Protein AF-A0A558JEW9-F1 (afdb_monomer_lite)

pLDDT: mean 70.7, std 16.91, range [32.09, 87.88]

Organism: NCBI:txid664683

Radius of gyration: 21.23 Å; chains: 1; bounding box: 57×22×65 Å

Sequence (114 aa):
MCISLLSTKKIASDSWMPLDNKSLIDWQWFSFRLCLFLTTLLTIFLVLFGIETIEIIIAIFSIGVSSTSQLLRLSSARTTMCNLLHPEESEVLDTLDAIGMAGVGTLVVLYLLA

Foldseek 3Di:
DDDDDDDDDDDDDDDCPPPVVVVVVVVVVVLVVVVVVLVVVLVVVCVVVHPVCVLVSLLVSLCVLLVVLVVLVVVVVVVVVPDDDDPVNVVSSVVSNVSSVVSVVVSVVVVVVD

Secondary structure (DSSP, 8-state):
------------------HHHHHHHHHHHHHHHHHHHHHHHHHHHHHHH-GGGHHHHHHHHHHHHHHHHHHHHHHHHHHTTTSPPPHHHHHHHHHHHHHHHHHHHHHHHHHHH-

Structure (mmCIF, N/CA/C/O backbone):
data_AF-A0A558JEW9-F1
#
_entry.id   AF-A0A558JEW9-F1
#
loop_
_atom_site.group_PDB
_atom_site.id
_atom_site.type_symbol
_atom_site.label_atom_id
_atom_site.label_alt_id
_atom_site.label_comp_id
_atom_site.label_asym_id
_atom_site.label_entity_id
_atom_site.label_seq_id
_atom_site.pdbx_PDB_ins_code
_atom_site.Cartn_x
_atom_site.Cartn_y
_atom_site.Cartn_z
_atom_site.occupancy
_atom_site.B_iso_or_equiv
_atom_site.auth_seq_id
_atom_site.auth_comp_id
_atom_site.auth_asym_id
_atom_site.auth_atom_id
_atom_site.pdbx_PDB_model_num
ATOM 1 N N . MET A 1 1 ? 15.780 10.232 -45.456 1.00 32.09 1 MET A N 1
ATOM 2 C CA . MET A 1 1 ? 17.147 9.849 -45.869 1.00 32.09 1 MET A CA 1
ATOM 3 C C . MET A 1 1 ? 18.053 10.070 -44.663 1.00 32.09 1 MET A C 1
ATOM 5 O O . MET A 1 1 ? 18.462 11.195 -44.426 1.00 32.09 1 MET A O 1
ATOM 9 N N . CYS A 1 2 ? 18.243 9.047 -43.824 1.00 39.75 2 CYS A N 1
ATOM 10 C CA . CYS A 1 2 ? 19.050 9.147 -42.603 1.00 39.75 2 CYS A CA 1
ATOM 11 C C . CYS A 1 2 ? 20.376 8.430 -42.838 1.00 39.75 2 CYS A C 1
ATOM 13 O O . CYS A 1 2 ? 20.404 7.254 -43.194 1.00 39.75 2 CYS A O 1
ATOM 15 N N . ILE A 1 3 ? 21.449 9.202 -42.721 1.00 44.09 3 ILE A N 1
ATOM 16 C CA . ILE A 1 3 ? 22.814 8.823 -43.057 1.00 44.09 3 ILE A CA 1
ATOM 17 C C . ILE A 1 3 ? 23.351 7.889 -41.973 1.00 44.09 3 ILE A C 1
ATOM 19 O O . ILE A 1 3 ? 23.258 8.168 -40.780 1.00 44.09 3 ILE A O 1
ATOM 23 N N . SER A 1 4 ? 23.905 6.772 -42.427 1.00 46.03 4 SER A N 1
ATOM 24 C CA . SER A 1 4 ? 24.619 5.770 -41.648 1.00 46.03 4 SER A CA 1
ATOM 25 C C . SER A 1 4 ? 25.889 6.370 -41.038 1.00 46.03 4 SER A C 1
ATOM 27 O O . SER A 1 4 ? 26.732 6.880 -41.775 1.00 46.03 4 SER A O 1
ATOM 29 N N . LEU A 1 5 ? 26.071 6.257 -39.718 1.00 43.50 5 LEU A N 1
ATOM 30 C CA . LEU A 1 5 ? 27.381 6.436 -39.090 1.00 43.50 5 LEU A CA 1
ATOM 31 C C . LEU A 1 5 ? 27.951 5.076 -38.694 1.00 43.50 5 LEU A C 1
ATOM 33 O O . LEU A 1 5 ? 27.456 4.362 -37.826 1.00 43.50 5 LEU A O 1
ATOM 37 N N . LEU A 1 6 ? 28.985 4.740 -39.449 1.00 41.31 6 LEU A N 1
ATOM 38 C CA . LEU A 1 6 ? 29.780 3.535 -39.453 1.00 41.31 6 LEU A CA 1
ATOM 39 C C . LEU A 1 6 ? 30.559 3.371 -38.136 1.00 41.31 6 LEU A C 1
ATOM 41 O O . LEU A 1 6 ? 31.395 4.195 -37.783 1.00 41.31 6 LEU A O 1
ATOM 45 N N . SER A 1 7 ? 30.286 2.264 -37.450 1.00 43.72 7 SER A N 1
ATOM 46 C CA . SER A 1 7 ? 31.253 1.324 -36.865 1.00 43.72 7 SER A CA 1
ATOM 47 C C . SER A 1 7 ? 32.734 1.739 -36.818 1.00 43.72 7 SER A C 1
ATOM 49 O O . SER A 1 7 ? 33.405 1.778 -37.848 1.00 43.72 7 SER A O 1
ATOM 51 N N . THR A 1 8 ? 33.276 1.900 -35.606 1.00 37.66 8 THR A N 1
ATOM 52 C CA . THR A 1 8 ? 34.545 1.313 -35.098 1.00 37.66 8 THR A CA 1
ATOM 53 C C . THR A 1 8 ? 34.680 1.773 -33.635 1.00 37.66 8 THR A C 1
ATOM 55 O O . THR A 1 8 ? 34.585 2.955 -33.359 1.00 37.66 8 THR A O 1
ATOM 58 N N . LYS A 1 9 ? 34.853 0.950 -32.597 1.00 34.53 9 LYS A N 1
ATOM 59 C CA . LYS A 1 9 ? 35.935 -0.012 -32.402 1.00 34.53 9 LYS A CA 1
ATOM 60 C C . LYS A 1 9 ? 35.691 -0.785 -31.091 1.00 34.53 9 LYS A C 1
ATOM 62 O O . LYS A 1 9 ? 35.739 -0.236 -30.000 1.00 34.53 9 LYS A O 1
ATOM 67 N N . LYS A 1 10 ? 35.447 -2.078 -31.270 1.00 42.50 10 LYS A N 1
ATOM 68 C CA . LYS A 1 10 ? 35.642 -3.238 -30.387 1.00 42.50 10 LYS A CA 1
ATOM 69 C C . LYS A 1 10 ? 36.608 -3.029 -29.197 1.00 42.50 10 LYS A C 1
ATOM 71 O O . LYS A 1 10 ? 37.811 -2.903 -29.413 1.00 42.50 10 LYS A O 1
ATOM 76 N N . ILE A 1 11 ? 36.099 -3.155 -27.969 1.00 39.53 11 ILE A N 1
ATOM 77 C CA . ILE A 1 11 ? 36.785 -3.851 -26.866 1.00 39.53 11 ILE A CA 1
ATOM 78 C C . ILE A 1 11 ? 35.751 -4.804 -26.272 1.00 39.53 11 ILE A C 1
ATOM 80 O O . ILE A 1 11 ? 34.743 -4.382 -25.714 1.00 39.53 11 ILE A O 1
ATOM 84 N N . ALA A 1 12 ? 35.983 -6.091 -26.499 1.00 47.09 12 ALA A N 1
ATOM 85 C CA . ALA A 1 12 ? 35.239 -7.171 -25.888 1.00 47.09 12 ALA A CA 1
ATOM 86 C C . ALA A 1 12 ? 35.489 -7.161 -24.373 1.00 47.09 12 ALA A C 1
ATOM 88 O O . ALA A 1 12 ? 36.637 -7.161 -23.934 1.00 47.09 12 ALA A O 1
ATOM 89 N N . SER A 1 13 ? 34.408 -7.157 -23.602 1.00 36.28 13 SER A N 1
ATOM 90 C CA . SER A 1 13 ? 34.359 -7.794 -22.293 1.00 36.28 13 SER A CA 1
ATOM 91 C C . SER A 1 13 ? 33.067 -8.590 -22.281 1.00 36.28 13 SER A C 1
ATOM 93 O O . SER A 1 13 ? 31.970 -8.041 -22.406 1.00 36.28 13 SER A O 1
ATOM 95 N N . ASP A 1 14 ? 33.244 -9.897 -22.276 1.00 40.88 14 ASP A N 1
ATOM 96 C CA . ASP A 1 14 ? 32.224 -10.908 -22.443 1.00 40.88 14 ASP A CA 1
ATOM 97 C C . ASP A 1 14 ? 31.247 -10.896 -21.264 1.00 40.88 14 ASP A C 1
ATOM 99 O O . ASP A 1 14 ? 31.591 -11.260 -20.145 1.00 40.88 14 ASP A O 1
ATOM 103 N N . SER A 1 15 ? 30.013 -10.468 -21.515 1.00 40.97 15 SER A N 1
ATOM 104 C CA . SER A 1 15 ? 28.834 -10.818 -20.722 1.00 40.97 15 SER A CA 1
ATOM 105 C C . SER A 1 15 ? 27.617 -10.328 -21.494 1.00 40.97 15 SER A C 1
ATOM 107 O O . SER A 1 15 ? 27.101 -9.231 -21.285 1.00 40.97 15 SER A O 1
ATOM 109 N N . TRP A 1 16 ? 27.195 -11.126 -22.471 1.00 42.81 16 TRP A N 1
ATOM 110 C CA . TRP A 1 16 ? 25.921 -10.930 -23.154 1.00 42.81 16 TRP A CA 1
ATOM 111 C C . TRP A 1 16 ? 24.806 -11.357 -22.193 1.00 42.81 16 TRP A C 1
ATOM 113 O O . TRP A 1 16 ? 24.162 -12.382 -22.391 1.00 42.81 16 TRP A O 1
ATOM 123 N N . MET A 1 17 ? 24.600 -10.602 -21.112 1.00 47.88 17 MET A N 1
ATOM 124 C CA . MET A 1 17 ? 23.298 -10.596 -20.459 1.00 47.88 17 MET A CA 1
ATOM 125 C C . MET A 1 17 ? 22.355 -9.873 -21.427 1.00 47.88 17 MET A C 1
ATOM 127 O O . MET A 1 17 ? 22.658 -8.736 -21.805 1.00 47.88 17 MET A O 1
ATOM 131 N N . PRO A 1 18 ? 21.265 -10.516 -21.883 1.00 48.47 18 PRO A N 1
ATOM 132 C CA . PRO A 1 18 ? 20.245 -9.844 -22.674 1.00 48.47 18 PRO A CA 1
ATOM 133 C C . PRO A 1 18 ? 19.876 -8.541 -21.970 1.00 48.47 18 PRO A C 1
ATOM 135 O O . PRO A 1 18 ? 19.695 -8.540 -20.752 1.00 48.47 18 PRO A O 1
ATOM 138 N N . LEU A 1 19 ? 19.805 -7.437 -22.712 1.00 54.56 19 LEU A N 1
ATOM 139 C CA . LEU A 1 19 ? 19.446 -6.128 -22.160 1.00 54.56 19 LEU A CA 1
ATOM 140 C C . LEU A 1 19 ? 18.118 -6.200 -21.368 1.00 54.56 19 LEU A C 1
ATOM 142 O O . LEU A 1 19 ? 17.993 -5.532 -20.346 1.00 54.56 19 LEU A O 1
ATOM 146 N N . ASP A 1 20 ? 17.210 -7.094 -21.788 1.00 57.16 20 ASP A N 1
ATOM 147 C CA . ASP A 1 20 ? 15.966 -7.480 -21.098 1.00 57.16 20 ASP A CA 1
ATOM 148 C C . ASP A 1 20 ? 16.186 -8.000 -19.673 1.00 57.16 20 ASP A C 1
ATOM 150 O O . ASP A 1 20 ? 15.448 -7.667 -18.753 1.00 57.16 20 ASP A O 1
ATOM 154 N N . ASN A 1 21 ? 17.223 -8.802 -19.440 1.00 58.81 21 ASN A N 1
ATOM 155 C CA . ASN A 1 21 ? 17.439 -9.410 -18.128 1.00 58.81 21 ASN A CA 1
ATOM 156 C C . ASN A 1 21 ? 17.854 -8.363 -17.091 1.00 58.81 21 ASN A C 1
ATOM 158 O O . ASN A 1 21 ? 17.645 -8.558 -15.898 1.00 58.81 21 ASN A O 1
ATOM 162 N N . LYS A 1 22 ? 18.464 -7.259 -17.533 1.00 62.25 22 LYS A N 1
ATOM 163 C CA . LYS A 1 22 ? 18.910 -6.196 -16.634 1.00 62.25 22 LYS A CA 1
ATOM 164 C C . LYS A 1 22 ? 17.745 -5.315 -16.179 1.00 62.25 22 LYS A C 1
ATOM 166 O O . LYS A 1 22 ? 17.672 -5.018 -14.992 1.00 62.25 22 LYS A O 1
ATOM 171 N N . SER A 1 23 ? 16.820 -4.967 -17.079 1.00 64.31 23 SER A N 1
ATOM 172 C CA . SER A 1 23 ? 15.598 -4.225 -16.725 1.00 64.31 23 SER A CA 1
ATOM 173 C C . SER A 1 23 ? 14.678 -5.038 -15.810 1.00 64.31 23 SER A C 1
ATOM 175 O O . SER A 1 23 ? 14.174 -4.490 -14.832 1.00 64.31 23 SER A O 1
ATOM 177 N N . LEU A 1 24 ? 14.535 -6.343 -16.069 1.00 64.25 24 LEU A N 1
ATOM 178 C CA . LEU A 1 24 ? 13.827 -7.300 -15.207 1.00 64.25 24 LEU A CA 1
ATOM 179 C C . LEU A 1 24 ? 14.383 -7.313 -13.773 1.00 64.25 24 LEU A C 1
ATOM 181 O O . LEU A 1 24 ? 13.651 -7.131 -12.804 1.00 64.25 24 LEU A O 1
ATOM 185 N N . ILE A 1 25 ? 15.703 -7.469 -13.624 1.00 72.38 25 ILE A N 1
ATOM 186 C CA . ILE A 1 25 ? 16.356 -7.503 -12.304 1.00 72.38 25 ILE A CA 1
ATOM 187 C C . ILE A 1 25 ? 16.192 -6.168 -11.564 1.00 72.38 25 ILE A C 1
ATOM 189 O O . ILE A 1 25 ? 15.918 -6.161 -10.361 1.00 72.38 25 ILE A O 1
ATOM 193 N N . ASP A 1 26 ? 16.337 -5.043 -12.267 1.00 69.88 26 ASP A N 1
ATOM 194 C CA . ASP A 1 26 ? 16.189 -3.710 -11.677 1.00 69.88 26 ASP A CA 1
ATOM 195 C C . ASP A 1 26 ? 14.746 -3.462 -11.193 1.00 69.88 26 ASP A C 1
ATOM 197 O O . ASP A 1 26 ? 14.539 -2.892 -10.116 1.00 69.88 26 ASP A O 1
ATOM 201 N N . TRP A 1 27 ? 13.743 -3.943 -11.934 1.00 68.44 27 TRP A N 1
ATOM 202 C CA . TRP A 1 27 ? 12.337 -3.813 -11.554 1.00 68.44 27 TRP A CA 1
ATOM 203 C C . TRP A 1 27 ? 11.941 -4.742 -10.403 1.00 68.44 27 TRP A C 1
ATOM 205 O O . TRP A 1 27 ? 11.288 -4.320 -9.445 1.00 68.44 27 TRP A O 1
ATOM 215 N N . GLN A 1 28 ? 12.414 -5.987 -10.424 1.00 74.38 28 GLN A N 1
ATOM 216 C CA . GLN A 1 28 ? 12.207 -6.937 -9.335 1.00 74.38 28 GLN A CA 1
ATOM 217 C C . GLN A 1 28 ? 12.839 -6.428 -8.028 1.00 74.38 28 GLN A C 1
ATOM 219 O O . GLN A 1 28 ? 12.248 -6.531 -6.949 1.00 74.38 28 GLN A O 1
ATOM 224 N N . TRP A 1 29 ? 14.005 -5.784 -8.125 1.00 77.06 29 TRP A N 1
ATOM 225 C CA . TRP A 1 29 ? 14.650 -5.098 -7.009 1.00 77.06 29 TRP A CA 1
ATOM 226 C C . TRP A 1 29 ? 13.845 -3.894 -6.506 1.00 77.06 29 TRP A C 1
ATOM 228 O O . TRP A 1 29 ? 13.717 -3.695 -5.293 1.00 77.06 29 TRP A O 1
ATOM 238 N N . PHE A 1 30 ? 13.272 -3.100 -7.414 1.00 77.62 30 PHE A N 1
ATOM 239 C CA . PHE A 1 30 ? 12.382 -1.995 -7.060 1.00 77.62 30 PHE A CA 1
ATOM 240 C C . PHE A 1 30 ? 11.132 -2.487 -6.320 1.00 77.62 30 PHE A C 1
ATOM 242 O O . PHE A 1 30 ? 10.818 -1.971 -5.247 1.00 77.62 30 PHE A O 1
ATOM 249 N N . SER A 1 31 ? 10.475 -3.530 -6.831 1.00 75.56 31 SER A N 1
ATOM 250 C CA . SER A 1 31 ? 9.298 -4.145 -6.209 1.00 75.56 31 SER A CA 1
ATOM 251 C C . SER A 1 31 ? 9.608 -4.695 -4.811 1.00 75.56 31 SER A C 1
ATOM 253 O O . SER A 1 31 ? 8.886 -4.432 -3.847 1.00 75.56 31 SER A O 1
ATOM 255 N N . PHE A 1 32 ? 10.756 -5.361 -4.649 1.00 79.56 32 PHE A N 1
ATOM 256 C CA . PHE A 1 32 ? 11.220 -5.830 -3.344 1.00 79.56 32 PHE A CA 1
ATOM 257 C C . PHE A 1 32 ? 11.443 -4.679 -2.351 1.00 79.56 32 PHE A C 1
ATOM 259 O O . PHE A 1 32 ? 11.004 -4.748 -1.200 1.00 79.56 32 PHE A O 1
ATOM 266 N N . ARG A 1 33 ? 12.081 -3.586 -2.792 1.00 82.12 33 ARG A N 1
ATOM 267 C CA . ARG A 1 33 ? 12.265 -2.387 -1.959 1.00 82.12 33 ARG A CA 1
ATOM 268 C C . ARG A 1 33 ? 10.943 -1.732 -1.582 1.00 82.12 33 ARG A C 1
ATOM 270 O O . ARG A 1 33 ? 10.794 -1.312 -0.437 1.00 82.12 33 ARG A O 1
ATOM 277 N N . LEU A 1 34 ? 9.999 -1.654 -2.515 1.00 80.69 34 LEU A N 1
ATOM 278 C CA . LEU A 1 34 ? 8.659 -1.131 -2.266 1.00 80.69 34 LEU A CA 1
ATOM 279 C C . LEU A 1 34 ? 7.948 -1.963 -1.190 1.00 80.69 34 LEU A C 1
ATOM 281 O O . LEU A 1 34 ? 7.388 -1.407 -0.249 1.00 80.69 34 LEU A O 1
ATOM 285 N N . CYS A 1 35 ? 8.041 -3.290 -1.280 1.00 82.62 35 CYS A N 1
ATOM 286 C CA . CYS A 1 35 ? 7.454 -4.203 -0.305 1.00 82.62 35 CYS A CA 1
ATOM 287 C C . CYS A 1 35 ? 8.085 -4.050 1.090 1.00 82.62 35 CYS A C 1
ATOM 289 O O . CYS A 1 35 ? 7.370 -3.932 2.089 1.00 82.62 35 CYS A O 1
ATOM 291 N N . LEU A 1 36 ? 9.419 -3.957 1.174 1.00 85.88 36 LEU A N 1
ATOM 292 C CA . LEU A 1 36 ? 10.116 -3.653 2.431 1.00 85.88 36 LEU A CA 1
ATOM 293 C C . LEU A 1 36 ? 9.682 -2.305 3.017 1.00 85.88 36 LEU A C 1
ATOM 295 O O . LEU A 1 36 ? 9.469 -2.187 4.223 1.00 85.88 36 LEU A O 1
ATOM 299 N N . PHE A 1 37 ? 9.525 -1.286 2.175 1.00 87.75 37 PHE A N 1
ATOM 300 C CA . PHE A 1 37 ? 9.081 0.029 2.620 1.00 87.75 37 PHE A CA 1
ATOM 301 C C . PHE A 1 37 ? 7.656 -0.018 3.182 1.00 87.75 37 PHE A C 1
ATOM 303 O O . PHE A 1 37 ? 7.412 0.482 4.277 1.00 87.75 37 PHE A O 1
ATOM 310 N N . LEU A 1 38 ? 6.733 -0.673 2.477 1.00 84.69 38 LEU A N 1
ATOM 311 C CA . LEU A 1 38 ? 5.338 -0.825 2.890 1.00 84.69 38 LEU A CA 1
ATOM 312 C C . LEU A 1 38 ? 5.194 -1.608 4.197 1.00 84.69 38 LEU A C 1
ATOM 314 O O . LEU A 1 38 ? 4.488 -1.172 5.104 1.00 84.69 38 LEU A O 1
ATOM 318 N N . THR A 1 39 ? 5.898 -2.729 4.331 1.00 84.50 39 THR A N 1
ATOM 319 C CA . THR A 1 39 ? 5.904 -3.525 5.570 1.00 84.50 39 THR A CA 1
ATOM 320 C C . THR A 1 39 ? 6.500 -2.752 6.746 1.00 84.50 39 THR A C 1
ATOM 322 O O . THR A 1 39 ? 5.942 -2.776 7.846 1.00 84.50 39 THR A O 1
ATOM 325 N N . THR A 1 40 ? 7.578 -1.997 6.520 1.00 87.56 40 THR A N 1
ATOM 326 C CA . THR A 1 40 ? 8.156 -1.117 7.546 1.00 87.56 40 THR A CA 1
ATOM 327 C C . THR A 1 40 ? 7.174 -0.017 7.953 1.00 87.56 40 THR A C 1
ATOM 329 O O . THR A 1 40 ? 6.964 0.203 9.143 1.00 87.56 40 THR A O 1
ATOM 332 N N . LEU A 1 41 ? 6.522 0.636 6.986 1.00 86.12 41 LEU A N 1
ATOM 333 C CA . LEU A 1 41 ? 5.529 1.683 7.232 1.00 86.12 41 LEU A CA 1
ATOM 334 C C . LEU A 1 41 ? 4.342 1.152 8.051 1.00 86.12 41 LEU A C 1
ATOM 336 O O . LEU A 1 41 ? 3.944 1.777 9.032 1.00 86.12 41 LEU A O 1
ATOM 340 N N . LEU A 1 42 ? 3.816 -0.021 7.690 1.00 84.56 42 LEU A N 1
ATOM 341 C CA . LEU A 1 42 ? 2.732 -0.674 8.424 1.00 84.56 42 LEU A CA 1
ATOM 342 C C . LEU A 1 42 ? 3.146 -1.006 9.862 1.00 84.56 42 LEU A C 1
ATOM 344 O O . LEU A 1 42 ? 2.388 -0.767 10.799 1.00 84.56 42 LEU A O 1
ATOM 348 N N . THR A 1 43 ? 4.369 -1.507 10.043 1.00 85.50 43 THR A N 1
ATOM 349 C CA . THR A 1 43 ? 4.920 -1.806 11.370 1.00 85.50 43 THR A CA 1
ATOM 350 C C . THR A 1 43 ? 5.016 -0.542 12.221 1.00 85.50 43 THR A C 1
ATOM 352 O O . THR A 1 43 ? 4.623 -0.555 13.384 1.00 85.50 43 THR A O 1
ATOM 355 N N . ILE A 1 44 ? 5.475 0.571 11.641 1.00 87.62 44 ILE A N 1
ATOM 356 C CA . ILE A 1 44 ? 5.525 1.865 12.331 1.00 87.62 44 ILE A CA 1
ATOM 357 C C . ILE A 1 44 ? 4.121 2.302 12.748 1.00 87.62 44 ILE A C 1
ATOM 359 O O . ILE A 1 44 ? 3.943 2.702 13.894 1.00 87.62 44 ILE A O 1
ATOM 363 N N . PHE A 1 45 ? 3.121 2.196 11.868 1.00 83.19 45 PHE A N 1
ATOM 364 C CA . PHE A 1 45 ? 1.746 2.549 12.225 1.00 83.19 45 PHE A CA 1
ATOM 365 C C . PHE A 1 45 ? 1.196 1.694 13.370 1.00 83.19 45 PHE A C 1
ATOM 367 O O . PHE A 1 45 ? 0.596 2.243 14.293 1.00 83.19 45 PHE A O 1
ATOM 374 N N . LEU A 1 46 ? 1.456 0.385 13.353 1.00 84.31 46 LEU A N 1
ATOM 375 C CA . LEU A 1 46 ? 1.063 -0.527 14.431 1.00 84.31 46 LEU A CA 1
ATOM 376 C C . LEU A 1 46 ? 1.732 -0.179 15.764 1.00 84.31 46 LEU A C 1
ATOM 378 O O . LEU A 1 46 ? 1.078 -0.222 16.804 1.00 84.31 46 LEU A O 1
ATOM 382 N N . VAL A 1 47 ? 3.013 0.197 15.746 1.00 85.00 47 VAL A N 1
ATOM 383 C CA . VAL A 1 47 ? 3.731 0.619 16.959 1.00 85.00 47 VAL A CA 1
ATOM 384 C C . VAL A 1 47 ? 3.237 1.978 17.459 1.00 85.00 47 VAL A C 1
ATOM 386 O O . VAL A 1 47 ? 3.130 2.175 18.666 1.00 85.00 47 VAL A O 1
ATOM 389 N N . LEU A 1 48 ? 2.937 2.915 16.556 1.00 82.31 48 LEU A N 1
ATOM 390 C CA . LEU A 1 48 ? 2.593 4.292 16.914 1.00 82.31 48 LEU A CA 1
ATOM 391 C C . LEU A 1 48 ? 1.169 4.425 17.467 1.00 82.31 48 LEU A C 1
ATOM 393 O O . LEU A 1 48 ? 0.954 5.178 18.413 1.00 82.31 48 LEU A O 1
ATOM 397 N N . PHE A 1 49 ? 0.206 3.717 16.873 1.00 81.06 49 PHE A N 1
ATOM 398 C CA . PHE A 1 49 ? -1.217 3.861 17.196 1.00 81.06 49 PHE A CA 1
ATOM 399 C C . PHE A 1 49 ? -1.803 2.675 17.978 1.00 81.06 49 PHE A C 1
ATOM 401 O O . PHE A 1 49 ? -2.930 2.757 18.470 1.00 81.06 49 PHE A O 1
ATOM 408 N N . GLY A 1 50 ? -1.034 1.594 18.139 1.00 75.81 50 GLY A N 1
ATOM 409 C CA . GLY A 1 50 ? -1.457 0.402 18.866 1.00 75.81 50 GLY A CA 1
ATOM 410 C C . GLY A 1 50 ? -2.549 -0.401 18.150 1.00 75.81 50 GLY A C 1
ATOM 411 O O . GLY A 1 50 ? -3.080 -0.016 17.111 1.00 75.81 50 GLY A O 1
ATOM 412 N N . ILE A 1 51 ? -2.890 -1.560 18.718 1.00 75.75 51 ILE A N 1
ATOM 413 C CA . ILE A 1 51 ? -3.850 -2.508 18.120 1.00 75.75 51 ILE A CA 1
ATOM 414 C C . ILE A 1 51 ? -5.297 -1.995 18.235 1.00 75.75 51 ILE A C 1
ATOM 416 O O . ILE A 1 51 ? -6.150 -2.357 17.430 1.00 75.75 51 ILE A O 1
ATOM 420 N N . GLU A 1 52 ? -5.573 -1.105 19.189 1.00 77.25 52 GLU A N 1
ATOM 421 C CA . GLU A 1 52 ? -6.912 -0.546 19.435 1.00 77.25 52 GLU A CA 1
ATOM 422 C C . GLU A 1 52 ? -7.466 0.254 18.247 1.00 77.25 52 GLU A C 1
ATOM 424 O O . GLU A 1 52 ? -8.672 0.433 18.126 1.00 77.25 52 GLU A O 1
ATOM 429 N N . THR A 1 53 ? -6.594 0.710 17.346 1.00 82.12 53 THR A N 1
ATOM 430 C CA . THR A 1 53 ? -6.959 1.515 16.172 1.00 82.12 53 THR A CA 1
ATOM 431 C C . THR A 1 53 ? -6.653 0.799 14.857 1.00 82.12 53 THR A C 1
ATOM 433 O O . THR A 1 53 ? -6.479 1.438 13.816 1.00 82.12 53 THR A O 1
ATOM 436 N N . ILE A 1 54 ? -6.602 -0.539 14.874 1.00 82.81 54 ILE A N 1
ATOM 437 C CA . ILE A 1 54 ? -6.197 -1.342 13.713 1.00 82.81 54 ILE A CA 1
ATOM 438 C C . ILE A 1 54 ? -7.045 -1.070 12.463 1.00 82.81 54 ILE A C 1
ATOM 440 O O . ILE A 1 54 ? -6.513 -1.069 11.357 1.00 82.81 54 ILE A O 1
ATOM 444 N N . GLU A 1 55 ? -8.328 -0.743 12.623 1.00 83.94 55 GLU A N 1
ATOM 445 C CA . GLU A 1 55 ? -9.209 -0.340 11.521 1.00 83.94 55 GLU A CA 1
ATOM 446 C C . GLU A 1 55 ? -8.713 0.940 10.829 1.00 83.94 55 GLU A C 1
ATOM 448 O O . GLU A 1 55 ? -8.578 1.006 9.608 1.00 83.94 55 GLU A O 1
ATOM 453 N N . ILE A 1 56 ? -8.353 1.955 11.614 1.00 81.25 56 ILE A N 1
ATOM 454 C CA . ILE A 1 56 ? -7.830 3.223 11.098 1.00 81.25 56 ILE A CA 1
ATOM 455 C C . ILE A 1 56 ? -6.488 2.986 10.395 1.00 81.25 56 ILE A C 1
ATOM 457 O O . ILE A 1 56 ? -6.242 3.540 9.322 1.00 81.25 56 ILE A O 1
ATOM 461 N N . ILE A 1 57 ? -5.640 2.119 10.955 1.00 84.75 57 ILE A N 1
ATOM 462 C CA . ILE A 1 57 ? -4.348 1.752 10.362 1.00 84.75 57 ILE A CA 1
ATOM 463 C C . ILE A 1 57 ? -4.547 1.061 9.008 1.00 84.75 57 ILE A C 1
ATOM 465 O O . ILE A 1 57 ? -3.919 1.462 8.027 1.00 84.75 57 ILE A O 1
ATOM 469 N N . ILE A 1 58 ? -5.439 0.067 8.924 1.00 85.25 58 ILE A N 1
ATOM 470 C CA . ILE A 1 58 ? -5.749 -0.637 7.670 1.00 85.25 58 ILE A CA 1
ATOM 471 C C . ILE A 1 58 ? -6.319 0.343 6.636 1.00 85.25 58 ILE A C 1
ATOM 473 O O . ILE A 1 58 ? -5.970 0.248 5.456 1.00 85.25 58 ILE A O 1
ATOM 477 N N . ALA A 1 59 ? -7.135 1.315 7.057 1.00 84.38 59 ALA A N 1
ATOM 478 C CA . ALA A 1 59 ? -7.733 2.307 6.163 1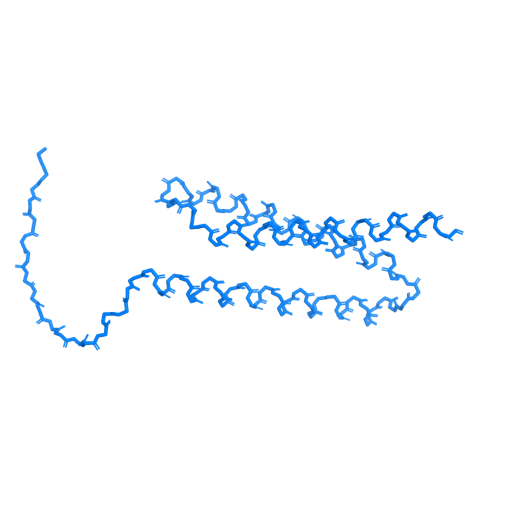.00 84.38 59 ALA A CA 1
ATOM 479 C C . ALA A 1 59 ? -6.673 3.224 5.552 1.00 84.38 59 ALA A C 1
ATOM 481 O O . ALA A 1 59 ? -6.573 3.334 4.329 1.00 84.38 59 ALA A O 1
ATOM 482 N N . ILE A 1 60 ? -5.841 3.835 6.398 1.00 83.94 60 ILE A N 1
ATOM 483 C CA . ILE A 1 60 ? -4.763 4.731 5.964 1.00 83.94 60 ILE A CA 1
ATOM 484 C C . ILE A 1 60 ? -3.770 3.972 5.085 1.00 83.94 60 ILE A C 1
ATOM 486 O O . ILE A 1 60 ? -3.369 4.473 4.034 1.00 83.94 60 ILE A O 1
ATOM 490 N N . PHE A 1 61 ? -3.404 2.752 5.479 1.00 87.06 61 PHE A N 1
ATOM 491 C CA . PHE A 1 61 ? -2.474 1.932 4.718 1.00 87.06 61 PHE A CA 1
ATOM 492 C C . PHE A 1 61 ? -3.042 1.551 3.345 1.00 87.06 61 PHE A C 1
ATOM 494 O O . PHE A 1 61 ? -2.362 1.731 2.340 1.00 87.06 61 PHE A O 1
ATOM 501 N N . SER A 1 62 ? -4.304 1.121 3.269 1.00 86.31 62 SER A N 1
ATOM 502 C CA . SER A 1 62 ? -4.951 0.753 1.999 1.00 86.31 62 SER A CA 1
ATOM 503 C C . SER A 1 62 ? -5.062 1.926 1.033 1.00 86.31 62 SER A C 1
ATOM 505 O O . SER A 1 62 ? -4.736 1.795 -0.147 1.00 86.31 62 SER A O 1
ATOM 507 N N . ILE A 1 63 ? -5.484 3.090 1.539 1.00 85.62 63 ILE A N 1
ATOM 508 C CA . ILE A 1 63 ? -5.561 4.320 0.746 1.00 85.62 63 ILE A CA 1
ATOM 509 C C . ILE A 1 63 ? -4.161 4.722 0.282 1.00 85.62 63 ILE A C 1
ATOM 511 O O . ILE A 1 63 ? -3.990 5.091 -0.877 1.00 85.62 63 ILE A O 1
ATOM 515 N N . GLY A 1 64 ? -3.156 4.618 1.156 1.00 84.25 64 GLY A N 1
ATOM 516 C CA . GLY A 1 64 ? -1.765 4.915 0.830 1.00 84.25 64 GLY A CA 1
ATOM 517 C C . GLY A 1 64 ? -1.230 4.034 -0.297 1.00 84.25 64 GLY A C 1
ATOM 518 O O . GLY A 1 64 ? -0.689 4.557 -1.264 1.00 84.25 64 GLY A O 1
ATOM 519 N N . VAL A 1 65 ? -1.439 2.719 -0.203 1.00 86.31 65 VAL A N 1
ATOM 520 C CA . VAL A 1 65 ? -0.998 1.721 -1.191 1.00 86.31 65 VAL A CA 1
ATOM 521 C C . VAL A 1 65 ? -1.720 1.889 -2.539 1.00 86.31 65 VAL A C 1
ATOM 523 O O . VAL A 1 65 ? -1.086 1.835 -3.591 1.00 86.31 65 VAL A O 1
ATOM 526 N N . SER A 1 66 ? -3.029 2.154 -2.546 1.00 85.31 66 SER A N 1
ATOM 527 C CA . SER A 1 66 ? -3.748 2.419 -3.802 1.00 85.31 66 SER A CA 1
ATOM 528 C C . SER A 1 66 ? -3.387 3.791 -4.395 1.00 85.31 66 SER A C 1
ATOM 530 O O . SER A 1 66 ? -3.230 3.938 -5.603 1.00 85.31 66 SER A O 1
ATOM 532 N N . SER A 1 67 ? -3.149 4.810 -3.564 1.00 82.50 67 S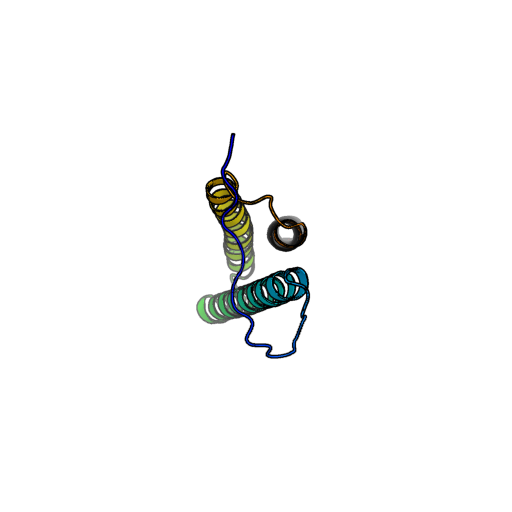ER A N 1
ATOM 533 C CA . SER A 1 67 ? -2.707 6.127 -4.048 1.00 82.50 67 SER A CA 1
ATOM 534 C C . S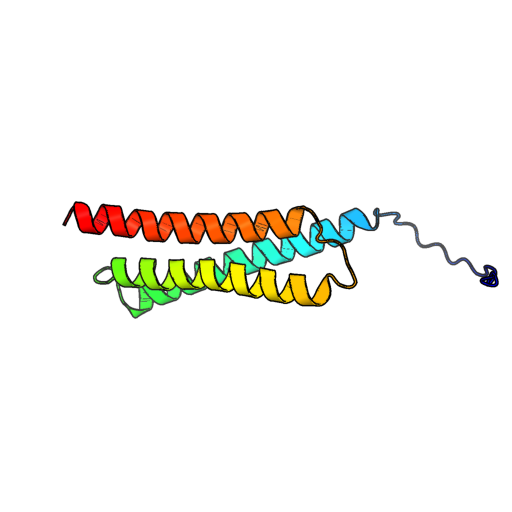ER A 1 67 ? -1.300 6.073 -4.646 1.00 82.50 67 SER A C 1
ATOM 536 O O . SER A 1 67 ? -1.031 6.735 -5.649 1.00 82.50 67 SER A O 1
ATOM 538 N N . THR A 1 68 ? -0.388 5.280 -4.072 1.00 82.50 68 THR A N 1
ATOM 539 C CA . THR A 1 68 ? 0.945 5.077 -4.654 1.00 82.50 68 THR A CA 1
ATOM 540 C C . THR A 1 68 ? 0.876 4.330 -5.980 1.00 82.50 68 THR A C 1
ATOM 542 O O . THR A 1 68 ? 1.645 4.671 -6.877 1.00 82.50 68 THR A O 1
ATOM 545 N N . SER A 1 69 ? -0.070 3.401 -6.160 1.00 82.94 69 SER A N 1
ATOM 546 C CA . SER A 1 69 ? -0.291 2.731 -7.451 1.00 82.94 69 SER A CA 1
ATOM 547 C C . SER A 1 69 ? -0.671 3.759 -8.523 1.00 82.94 69 SER A C 1
ATOM 549 O O . SER A 1 69 ? -0.078 3.806 -9.601 1.00 82.94 69 SER A O 1
ATOM 551 N N . GLN A 1 70 ? -1.598 4.663 -8.195 1.00 82.50 70 GLN A N 1
ATOM 552 C CA . GLN A 1 70 ? -2.094 5.679 -9.113 1.00 82.50 70 GLN A CA 1
ATOM 553 C C . GLN A 1 70 ? -1.020 6.719 -9.433 1.00 82.50 70 GLN A C 1
ATOM 555 O O . GLN A 1 70 ? -0.882 7.126 -10.586 1.00 82.50 70 GLN A O 1
ATOM 560 N N . LEU A 1 71 ? -0.217 7.118 -8.441 1.00 81.75 71 LEU A N 1
ATOM 561 C CA . LEU A 1 71 ? 0.914 8.026 -8.644 1.00 81.75 71 LEU A CA 1
ATOM 562 C C . LEU A 1 71 ? 2.007 7.398 -9.513 1.00 81.75 71 LEU A C 1
ATOM 564 O O . LEU A 1 71 ? 2.538 8.074 -10.394 1.00 81.75 71 LEU A O 1
ATOM 568 N N . LEU A 1 72 ? 2.325 6.118 -9.309 1.00 76.50 72 LEU A N 1
ATOM 569 C CA . LEU A 1 72 ? 3.285 5.392 -10.142 1.00 76.50 72 LEU A CA 1
ATOM 570 C C . LEU A 1 72 ? 2.753 5.207 -11.569 1.00 76.50 72 LEU A C 1
ATOM 572 O O . LEU A 1 72 ? 3.491 5.457 -12.521 1.00 76.50 72 LEU A O 1
ATOM 576 N N . ARG A 1 73 ? 1.461 4.891 -11.731 1.00 76.88 73 ARG A N 1
ATOM 577 C CA . ARG A 1 73 ? 0.770 4.873 -13.032 1.00 76.88 73 ARG A CA 1
ATOM 578 C C . ARG A 1 73 ? 0.846 6.225 -13.731 1.00 76.88 73 ARG A C 1
ATOM 580 O O . ARG A 1 73 ? 1.189 6.273 -14.905 1.00 76.88 73 ARG A O 1
ATOM 587 N N . LEU A 1 74 ? 0.576 7.325 -13.026 1.00 72.25 74 LEU A N 1
ATOM 588 C CA . LEU A 1 74 ? 0.641 8.680 -13.581 1.00 72.25 74 LEU A CA 1
ATOM 589 C C . LEU A 1 74 ? 2.075 9.080 -13.955 1.00 72.25 74 LEU A C 1
ATOM 591 O O . LEU A 1 74 ? 2.300 9.682 -15.004 1.00 72.25 74 LEU A O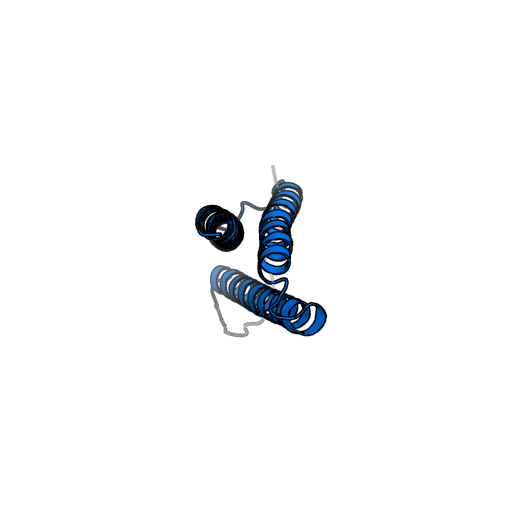 1
ATOM 595 N N . SER A 1 75 ? 3.047 8.741 -13.108 1.00 66.62 75 SER A N 1
ATOM 596 C CA . SER A 1 75 ? 4.467 8.990 -13.358 1.00 66.62 75 SER A CA 1
ATOM 597 C C . SER A 1 75 ? 4.944 8.222 -14.591 1.00 66.62 75 SER A C 1
ATOM 599 O O . SER A 1 75 ? 5.546 8.825 -15.479 1.00 66.62 75 SER A O 1
ATOM 601 N N . SER A 1 76 ? 4.592 6.935 -14.695 1.00 61.16 76 SER A N 1
ATOM 602 C CA . SER A 1 76 ? 4.930 6.095 -15.848 1.00 61.16 76 SER A CA 1
ATOM 603 C C . SER A 1 76 ? 4.185 6.545 -17.115 1.00 61.16 76 SER A C 1
ATOM 605 O O . SER A 1 76 ? 4.795 6.660 -18.177 1.00 61.16 76 SER A O 1
ATOM 607 N N . ALA A 1 77 ? 2.913 6.957 -17.013 1.00 59.75 77 ALA A N 1
ATOM 608 C CA . ALA A 1 77 ? 2.132 7.570 -18.101 1.00 59.75 77 ALA A CA 1
ATOM 609 C C . ALA A 1 77 ? 2.780 8.858 -18.657 1.00 59.75 77 ALA A C 1
ATOM 611 O O . ALA A 1 77 ? 2.679 9.171 -19.843 1.00 59.75 77 ALA A O 1
ATOM 612 N N . ARG A 1 78 ? 3.474 9.617 -17.801 1.00 53.31 78 ARG A N 1
ATOM 613 C CA . ARG A 1 78 ? 4.172 10.849 -18.188 1.00 53.31 78 ARG A CA 1
ATOM 614 C C . ARG A 1 78 ? 5.513 10.575 -18.877 1.00 53.31 78 ARG A C 1
ATOM 616 O O . ARG A 1 78 ? 5.930 11.371 -19.714 1.00 53.31 78 ARG A O 1
ATOM 623 N N . THR A 1 79 ? 6.176 9.462 -18.561 1.00 52.97 79 THR A N 1
ATOM 624 C CA . THR A 1 79 ? 7.424 9.012 -19.211 1.00 52.97 79 THR A CA 1
ATOM 625 C C . THR A 1 79 ? 7.197 8.120 -20.442 1.00 52.97 79 THR A C 1
ATOM 627 O O . THR A 1 79 ? 8.072 8.025 -21.302 1.00 52.97 79 THR A O 1
ATOM 630 N N . THR A 1 80 ? 6.013 7.521 -20.591 1.00 44.78 80 THR A N 1
ATOM 631 C CA . THR A 1 80 ? 5.625 6.601 -21.688 1.00 44.78 80 THR A CA 1
ATOM 632 C C . THR A 1 80 ? 5.284 7.275 -23.016 1.00 44.78 80 THR A C 1
ATOM 634 O O . THR A 1 80 ? 5.042 6.572 -23.993 1.00 44.78 80 THR A O 1
ATOM 637 N N . MET A 1 81 ? 5.396 8.605 -23.147 1.00 46.38 81 MET A N 1
ATOM 638 C CA . MET A 1 81 ? 5.567 9.171 -24.496 1.00 46.38 81 MET A CA 1
ATOM 639 C C . MET A 1 81 ? 6.909 8.726 -25.129 1.00 46.38 81 MET A C 1
ATOM 641 O O . MET A 1 81 ? 7.076 8.871 -26.336 1.00 46.38 81 MET A O 1
ATOM 645 N N . CYS A 1 82 ? 7.833 8.136 -24.346 1.00 41.41 82 CYS A N 1
ATOM 646 C CA . CYS A 1 82 ? 9.108 7.591 -24.827 1.00 41.41 82 CYS A CA 1
ATOM 647 C C . CYS A 1 82 ? 9.333 6.079 -24.630 1.00 41.41 82 CYS A C 1
ATOM 649 O O . CYS A 1 82 ? 10.107 5.530 -25.402 1.00 41.41 82 CYS A O 1
ATOM 651 N N . ASN A 1 83 ? 8.709 5.384 -23.671 1.00 41.94 83 ASN A N 1
ATOM 652 C CA . ASN A 1 83 ? 8.939 3.941 -23.480 1.00 41.94 83 ASN A CA 1
ATOM 653 C C . ASN A 1 83 ? 7.635 3.201 -23.195 1.00 41.94 83 ASN A C 1
ATOM 655 O O . ASN A 1 83 ? 6.928 3.536 -22.257 1.00 41.94 83 ASN A O 1
ATOM 659 N N . LEU A 1 84 ? 7.341 2.196 -24.015 1.00 45.72 84 LEU A N 1
ATOM 660 C CA . LEU A 1 84 ? 6.270 1.224 -23.827 1.00 45.72 84 LEU A CA 1
ATOM 661 C C . LEU A 1 84 ? 6.436 0.573 -22.439 1.00 45.72 84 LEU A C 1
ATOM 663 O O . LEU A 1 84 ? 7.486 -0.011 -22.177 1.00 45.72 84 LEU A O 1
ATOM 667 N N . LEU A 1 85 ? 5.439 0.708 -21.559 1.00 52.59 85 LEU A N 1
ATOM 668 C CA . LEU A 1 85 ? 5.398 0.059 -20.242 1.00 52.59 85 LEU A CA 1
ATOM 669 C C . LEU A 1 85 ? 5.782 -1.422 -20.382 1.00 52.59 85 LEU A C 1
ATOM 671 O O . LEU A 1 85 ? 5.116 -2.172 -21.099 1.00 52.59 85 LEU A O 1
ATOM 675 N N . HIS A 1 86 ? 6.867 -1.833 -19.726 1.00 56.22 86 HIS A N 1
ATOM 676 C CA . HIS A 1 86 ? 7.220 -3.245 -19.631 1.00 56.22 86 HIS A CA 1
ATOM 677 C C . HIS A 1 86 ? 6.107 -3.979 -18.855 1.00 56.22 86 HIS A C 1
ATOM 679 O O . HIS A 1 86 ? 5.585 -3.432 -17.881 1.00 56.22 86 HIS A O 1
ATOM 685 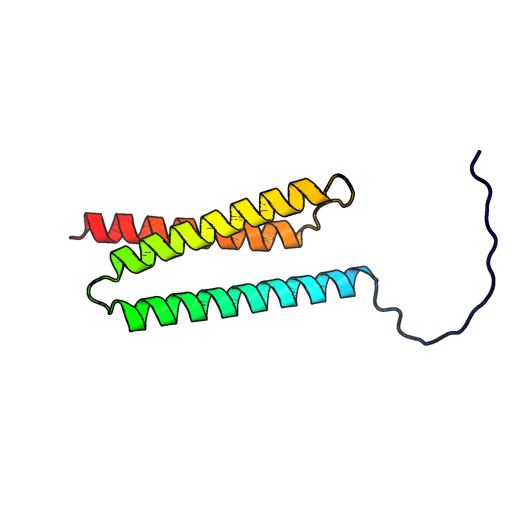N N . PRO A 1 87 ? 5.747 -5.213 -19.244 1.00 59.03 87 PRO A N 1
ATOM 686 C CA . PRO A 1 87 ? 4.628 -5.955 -18.654 1.00 59.03 87 PRO A CA 1
ATOM 687 C C . PRO A 1 87 ? 4.750 -6.207 -17.138 1.00 59.03 87 PRO A C 1
ATOM 689 O O . PRO A 1 87 ? 3.735 -6.387 -16.469 1.00 59.03 87 PRO A O 1
ATOM 692 N N . GLU A 1 88 ? 5.953 -6.156 -16.561 1.00 60.31 88 GLU A N 1
ATOM 693 C CA . GLU A 1 88 ? 6.133 -6.271 -15.107 1.00 60.31 88 GLU A CA 1
ATOM 694 C C . GLU A 1 88 ? 5.821 -4.980 -14.330 1.00 60.31 88 GLU A C 1
ATOM 696 O O . GLU A 1 88 ? 5.488 -5.045 -13.142 1.00 60.31 88 GLU A O 1
ATOM 701 N N . GLU A 1 89 ? 5.885 -3.794 -14.957 1.00 65.06 89 GLU A N 1
ATOM 702 C CA . GLU A 1 89 ? 5.481 -2.554 -14.277 1.00 65.06 89 GLU A CA 1
ATOM 703 C C . GLU A 1 89 ? 3.987 -2.577 -13.962 1.00 65.06 89 GLU A C 1
ATOM 705 O O . GLU A 1 89 ? 3.575 -2.215 -12.858 1.00 65.06 89 GLU A O 1
ATOM 710 N N . SER A 1 90 ? 3.180 -3.084 -14.898 1.00 69.75 90 SER A N 1
ATOM 711 C CA . SER A 1 90 ? 1.755 -3.320 -14.669 1.00 69.75 90 SER A CA 1
ATOM 712 C C . SER A 1 90 ? 1.497 -4.316 -13.541 1.00 69.75 90 SER A C 1
ATOM 714 O O . SER A 1 90 ? 0.607 -4.073 -12.737 1.00 69.75 90 SER A O 1
ATOM 716 N N . GLU A 1 91 ? 2.298 -5.375 -13.408 1.00 77.56 91 GLU A N 1
ATOM 717 C CA . GLU A 1 91 ? 2.081 -6.405 -12.383 1.00 77.56 91 GLU A CA 1
ATOM 718 C C . GLU A 1 91 ? 2.270 -5.864 -10.956 1.00 77.56 91 GLU A C 1
ATOM 720 O O . GLU A 1 91 ? 1.477 -6.155 -10.056 1.00 77.56 91 GLU A O 1
ATOM 725 N N . VAL A 1 92 ? 3.276 -5.010 -10.739 1.00 79.12 92 VAL A N 1
ATOM 726 C CA . VAL A 1 92 ? 3.503 -4.364 -9.432 1.00 79.12 92 VAL A CA 1
ATOM 727 C C . VAL A 1 92 ? 2.380 -3.388 -9.097 1.00 79.12 92 VAL A C 1
ATOM 729 O O . VAL A 1 92 ? 1.926 -3.339 -7.954 1.00 79.12 92 VAL A O 1
ATOM 732 N N . LEU A 1 93 ? 1.911 -2.629 -10.088 1.00 81.69 93 LEU A N 1
ATOM 733 C CA . LEU A 1 93 ? 0.796 -1.697 -9.932 1.00 81.69 93 LEU A CA 1
ATOM 734 C C 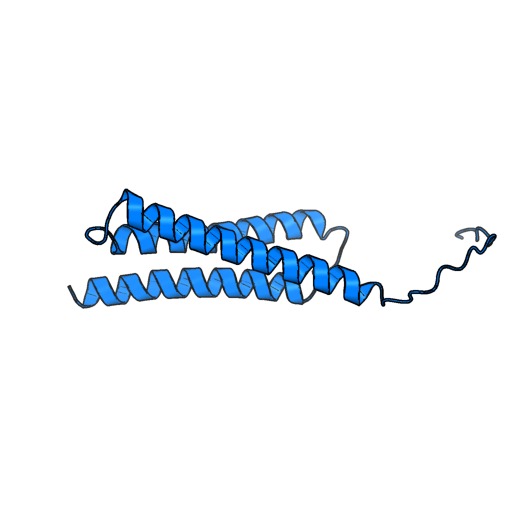. LEU A 1 93 ? -0.510 -2.422 -9.600 1.00 81.69 93 LEU A C 1
ATOM 736 O O . LEU A 1 93 ? -1.214 -2.013 -8.678 1.00 81.69 93 LEU A O 1
ATOM 740 N N . ASP A 1 94 ? -0.795 -3.513 -10.306 1.00 84.12 94 ASP A N 1
ATOM 741 C CA . ASP A 1 94 ? -1.976 -4.345 -10.083 1.00 84.12 94 ASP A CA 1
ATOM 742 C C . ASP A 1 94 ? -1.923 -5.023 -8.708 1.00 84.12 94 ASP A C 1
ATOM 744 O O . ASP A 1 94 ? -2.935 -5.104 -8.013 1.00 84.12 94 ASP A O 1
ATOM 748 N N . THR A 1 95 ? -0.731 -5.433 -8.264 1.00 84.75 95 THR A N 1
ATOM 749 C CA . THR A 1 95 ? -0.516 -5.962 -6.909 1.00 84.75 95 THR A CA 1
ATOM 750 C C . THR A 1 95 ? -0.789 -4.899 -5.845 1.00 84.75 95 THR A C 1
ATOM 752 O O . THR A 1 95 ? -1.446 -5.180 -4.844 1.00 84.75 95 THR A O 1
ATOM 755 N N . LEU A 1 96 ? -0.324 -3.665 -6.053 1.00 84.75 96 LEU A N 1
ATOM 756 C CA . LEU A 1 96 ? -0.578 -2.542 -5.149 1.00 84.75 96 LEU A CA 1
ATOM 757 C C . LEU A 1 96 ? -2.081 -2.242 -5.046 1.00 84.75 96 LEU A C 1
ATOM 759 O O . LEU A 1 96 ? -2.621 -2.138 -3.945 1.00 84.75 96 LEU A O 1
ATOM 763 N N . ASP A 1 97 ? -2.776 -2.183 -6.181 1.00 85.06 97 ASP A N 1
ATOM 764 C CA . ASP A 1 97 ? -4.228 -2.003 -6.208 1.00 85.06 97 ASP A CA 1
ATOM 765 C C . ASP A 1 97 ? -4.964 -3.157 -5.521 1.00 85.06 97 ASP A C 1
ATOM 767 O O . ASP A 1 97 ? -5.889 -2.918 -4.741 1.00 85.06 97 ASP A O 1
ATOM 771 N N . ALA A 1 98 ? -4.532 -4.402 -5.735 1.00 87.44 98 ALA A N 1
ATOM 772 C CA . ALA A 1 98 ? -5.104 -5.567 -5.070 1.00 87.44 98 ALA A CA 1
ATOM 773 C C . ALA A 1 98 ? -4.918 -5.516 -3.546 1.00 87.44 98 ALA A C 1
ATOM 775 O O . ALA A 1 98 ? -5.862 -5.802 -2.811 1.00 87.44 98 ALA A O 1
ATOM 776 N N . ILE A 1 99 ? -3.743 -5.104 -3.055 1.00 86.12 99 ILE A N 1
ATOM 777 C CA . ILE A 1 99 ? -3.483 -4.928 -1.617 1.00 86.12 99 ILE A CA 1
ATOM 778 C C . ILE A 1 99 ? -4.385 -3.831 -1.040 1.00 86.12 99 ILE A C 1
ATOM 780 O O . ILE A 1 99 ? -5.002 -4.033 0.007 1.00 86.12 99 ILE A O 1
ATOM 784 N N . GLY A 1 100 ? -4.502 -2.691 -1.729 1.00 84.81 100 GLY A N 1
ATOM 785 C CA . GLY A 1 100 ? -5.398 -1.608 -1.323 1.00 84.81 100 GLY A CA 1
ATOM 786 C C . GLY A 1 100 ? -6.860 -2.062 -1.257 1.00 84.81 100 GLY A C 1
ATOM 787 O O . GLY A 1 100 ? -7.533 -1.849 -0.249 1.00 84.81 100 GLY A O 1
ATOM 788 N N . MET A 1 101 ? -7.345 -2.760 -2.287 1.00 86.94 101 MET A N 1
ATOM 789 C CA . MET A 1 101 ? -8.704 -3.310 -2.310 1.00 86.94 101 MET A CA 1
ATOM 790 C C . MET A 1 101 ? -8.931 -4.370 -1.226 1.00 86.94 101 MET A C 1
ATOM 792 O O . MET A 1 101 ? -9.986 -4.371 -0.594 1.00 86.94 101 MET A O 1
ATOM 796 N N . ALA A 1 102 ? -7.955 -5.244 -0.970 1.00 87.88 102 ALA A N 1
ATOM 797 C CA . ALA A 1 102 ? -8.047 -6.260 0.076 1.00 87.88 102 ALA A CA 1
ATOM 798 C C . ALA A 1 102 ? -8.144 -5.635 1.475 1.00 87.88 102 ALA A C 1
ATOM 800 O O . ALA A 1 102 ? -8.937 -6.088 2.304 1.00 87.88 102 ALA A O 1
ATOM 801 N N . GLY A 1 103 ? -7.385 -4.570 1.742 1.00 83.81 103 GLY A N 1
ATOM 802 C CA . GLY A 1 103 ? -7.460 -3.869 3.020 1.00 83.81 103 GLY A CA 1
ATOM 803 C C . GLY A 1 103 ? -8.769 -3.086 3.199 1.00 83.81 103 GLY A C 1
ATOM 804 O O . GLY A 1 103 ? -9.384 -3.182 4.261 1.00 83.81 103 GLY A O 1
ATOM 805 N N . VAL A 1 104 ? -9.286 -2.427 2.152 1.00 84.56 104 VAL A N 1
ATOM 806 C CA . VAL A 1 104 ? -10.640 -1.831 2.181 1.00 84.56 104 VAL A CA 1
ATOM 807 C C . VAL A 1 104 ? -11.711 -2.905 2.402 1.00 84.56 104 VAL A C 1
ATOM 809 O O . VAL A 1 104 ? -12.602 -2.723 3.227 1.00 84.56 104 VAL A O 1
ATOM 812 N N . GLY A 1 105 ? -11.611 -4.050 1.724 1.00 81.00 105 GLY A N 1
ATOM 813 C CA . GLY A 1 105 ? -12.529 -5.175 1.919 1.00 81.00 105 GLY A CA 1
ATOM 814 C C . GLY A 1 105 ? -12.491 -5.723 3.347 1.00 81.00 105 GLY A C 1
ATOM 815 O O . GLY A 1 105 ? -13.538 -5.994 3.931 1.00 81.00 105 GLY A O 1
ATOM 816 N N . THR A 1 106 ? -11.300 -5.807 3.944 1.00 85.56 106 THR A N 1
ATOM 817 C CA . THR A 1 106 ? -11.128 -6.221 5.344 1.00 85.56 106 THR A CA 1
ATOM 818 C C . THR A 1 106 ? -11.848 -5.267 6.297 1.00 85.56 106 THR A C 1
ATOM 820 O O . THR A 1 106 ? -12.511 -5.723 7.223 1.00 85.56 106 THR A O 1
ATOM 823 N N . LEU A 1 107 ? -11.804 -3.956 6.042 1.00 83.75 107 LEU A N 1
ATOM 824 C CA . LEU A 1 107 ? -12.541 -2.973 6.844 1.00 83.75 107 LEU A CA 1
ATOM 825 C C . LEU A 1 107 ? -14.048 -3.121 6.738 1.00 83.75 107 LEU A C 1
ATOM 827 O O . LEU A 1 107 ? -14.732 -3.036 7.750 1.00 83.75 107 LEU A O 1
ATOM 831 N N . VAL A 1 108 ? -14.566 -3.353 5.532 1.00 81.88 108 VAL A N 1
ATOM 832 C CA . VAL A 1 108 ? -16.003 -3.578 5.339 1.00 81.88 108 VAL A CA 1
ATOM 833 C C . VAL A 1 108 ? -16.457 -4.801 6.135 1.00 81.88 108 VAL A C 1
ATOM 835 O O . VAL A 1 108 ? -17.497 -4.753 6.784 1.00 81.88 108 VAL A O 1
ATOM 838 N N . VAL A 1 109 ? -15.667 -5.878 6.129 1.00 84.62 109 VAL A N 1
ATOM 839 C CA . VAL A 1 109 ? -15.968 -7.082 6.916 1.00 84.62 109 VAL A CA 1
ATOM 840 C C . VAL A 1 109 ? -15.919 -6.794 8.414 1.00 84.62 109 VAL A C 1
ATOM 842 O O . VAL A 1 109 ? -16.850 -7.179 9.111 1.00 84.62 109 VAL A O 1
ATOM 845 N N . LEU A 1 110 ? -14.883 -6.105 8.906 1.00 83.62 110 LEU A N 1
ATOM 846 C CA . LEU A 1 110 ? -14.779 -5.728 10.321 1.00 83.62 110 LEU A CA 1
ATOM 847 C C . LEU A 1 110 ? -15.968 -4.867 10.760 1.00 83.62 110 LEU A C 1
ATOM 849 O O . LEU A 1 110 ? -16.591 -5.164 11.773 1.00 83.62 110 LEU A O 1
ATOM 853 N N . TYR A 1 111 ? -16.340 -3.876 9.950 1.00 80.00 111 TYR A N 1
ATOM 854 C CA . TYR A 1 111 ? -17.463 -2.985 10.232 1.00 80.00 111 TYR A CA 1
ATOM 855 C C . TYR A 1 111 ? -18.816 -3.706 10.252 1.00 80.00 111 TYR A C 1
ATOM 857 O O . TYR A 1 111 ? -19.686 -3.350 11.033 1.00 80.00 111 TYR A O 1
ATOM 865 N N . LEU A 1 112 ? -19.014 -4.715 9.398 1.00 82.69 112 LEU A N 1
ATOM 866 C CA . LEU A 1 112 ? -20.240 -5.523 9.399 1.00 82.69 112 LEU A CA 1
ATOM 867 C C . LEU A 1 112 ? -20.304 -6.528 10.558 1.00 82.69 112 LEU A C 1
ATOM 869 O O . LEU A 1 112 ? -21.382 -7.049 10.842 1.00 82.69 112 LEU A O 1
ATOM 873 N N . LEU A 1 113 ? -19.160 -6.858 11.161 1.00 81.56 113 LEU A N 1
ATOM 874 C CA . LEU A 1 113 ? -19.056 -7.830 12.249 1.00 81.56 113 LEU A CA 1
ATOM 875 C C . LEU A 1 113 ? -19.131 -7.180 13.642 1.00 81.56 113 LEU A C 1
ATOM 877 O O . LEU A 1 113 ? -19.407 -7.891 14.610 1.00 81.56 113 LEU A O 1
ATOM 881 N N . ALA A 1 114 ? -18.854 -5.876 13.730 1.00 68.38 114 ALA A N 1
ATOM 882 C CA . ALA A 1 114 ? -18.954 -5.047 14.932 1.00 68.38 114 ALA A CA 1
ATOM 883 C C . ALA A 1 114 ? -20.401 -4.603 15.209 1.00 68.38 114 ALA A C 1
ATOM 885 O O . ALA A 1 114 ? -20.768 -4.559 16.407 1.00 68.38 114 ALA A O 1
#